Protein AF-A0A4Q7BMM9-F1 (afdb_monomer_lite)

Radius of gyration: 20.86 Å; chains: 1; bounding box: 57×29×46 Å

Secondary structure (DSSP, 8-state):
-----EEEEEEE--S-----TT-EEEEEEEEEEETTEEEEEEEEEEE----HHHHHHHHHHHHHGGG-

Sequence (68 aa):
LTTTQTHLNVQLNETALTAPLEKIMHLAKVNVYQDNQLIQSFDIEDEVHIEQASWFERLLEWLSSFFK

Foldseek 3Di:
DDDKDKDKDKAAPDPDPPDDDFDWDQGIKIFIDIPNHTPDIDTDTDGDDDPVVPVVVVVVVVVVVVVD

Structure (mmCIF, N/CA/C/O backbone):
data_AF-A0A4Q7BMM9-F1
#
_entry.id   AF-A0A4Q7BMM9-F1
#
loop_
_atom_site.group_PDB
_atom_site.id
_atom_site.type_symbol
_atom_site.label_atom_id
_atom_site.label_alt_id
_atom_site.label_comp_id
_atom_site.label_asym_id
_atom_site.label_entity_id
_atom_site.label_seq_id
_atom_site.pdbx_PDB_ins_code
_atom_site.Cartn_x
_atom_site.Cartn_y
_atom_site.Cartn_z
_atom_site.occupancy
_atom_site.B_iso_or_equiv
_atom_site.auth_seq_id
_atom_site.auth_comp_id
_atom_site.auth_asym_id
_atom_site.auth_atom_id
_atom_site.pdbx_PDB_model_num
ATOM 1 N N . LEU A 1 1 ? -28.678 19.275 16.148 1.00 45.81 1 LEU A N 1
ATOM 2 C CA . LEU A 1 1 ? -27.955 18.826 14.940 1.00 45.81 1 LEU A CA 1
ATOM 3 C C . LEU A 1 1 ? -26.787 17.994 15.426 1.00 45.81 1 LEU A C 1
ATOM 5 O O . LEU A 1 1 ? -25.904 18.539 16.071 1.00 45.81 1 LEU A O 1
ATOM 9 N N . THR A 1 2 ? -26.866 16.679 15.259 1.00 55.50 2 THR A N 1
ATOM 10 C CA . THR A 1 2 ? -25.807 15.755 15.671 1.00 55.50 2 THR A CA 1
ATOM 11 C C . THR A 1 2 ? -24.728 15.809 14.597 1.00 55.50 2 THR A C 1
ATOM 13 O O . THR A 1 2 ? -24.952 15.371 13.473 1.00 55.50 2 THR A O 1
ATOM 16 N N . THR A 1 3 ? -23.606 16.452 14.902 1.00 59.56 3 THR A N 1
ATOM 17 C CA . THR A 1 3 ? -22.494 16.617 13.963 1.00 59.56 3 THR A CA 1
ATOM 18 C C . THR A 1 3 ? -21.606 15.381 14.051 1.00 59.56 3 THR A C 1
ATOM 20 O O . THR A 1 3 ? -20.834 15.256 14.995 1.00 59.56 3 THR A O 1
ATOM 23 N N . THR A 1 4 ? -21.732 14.454 13.106 1.00 62.53 4 THR A N 1
ATOM 24 C CA . THR A 1 4 ? -20.863 13.269 13.017 1.00 62.53 4 THR A CA 1
ATOM 25 C C . THR A 1 4 ? -19.536 13.648 12.371 1.00 62.53 4 THR A C 1
ATOM 27 O O . THR A 1 4 ? -19.531 14.222 11.277 1.00 62.53 4 THR A O 1
ATOM 30 N N . GLN A 1 5 ? -18.412 13.327 13.011 1.00 68.38 5 GLN A N 1
ATOM 31 C CA . GLN A 1 5 ? -17.085 13.629 12.468 1.00 68.38 5 GLN A CA 1
ATOM 32 C C . GLN A 1 5 ? -16.553 12.416 11.711 1.00 68.38 5 GLN A C 1
ATOM 34 O O . GLN A 1 5 ? -16.203 11.400 12.307 1.00 68.38 5 GLN A O 1
ATOM 39 N N . THR A 1 6 ? -16.502 12.526 10.382 1.00 76.56 6 THR A N 1
ATOM 40 C CA . THR A 1 6 ? -15.951 11.480 9.511 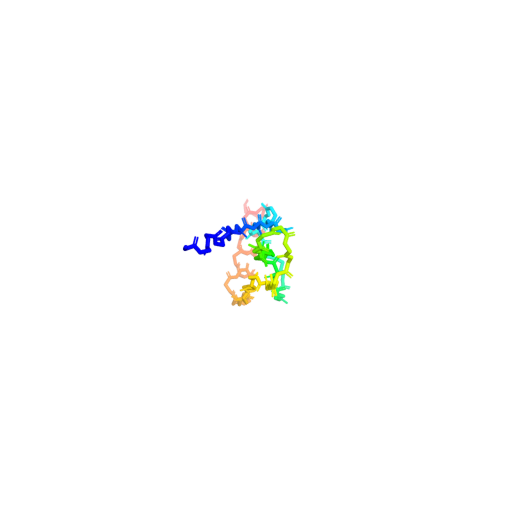1.00 76.56 6 THR A CA 1
ATOM 41 C C . THR A 1 6 ? -14.531 11.851 9.110 1.00 76.56 6 THR A C 1
ATOM 43 O O . THR A 1 6 ? -14.302 12.959 8.627 1.00 76.56 6 THR A O 1
ATOM 46 N N . HIS A 1 7 ? -13.586 10.934 9.290 1.00 77.00 7 HIS A N 1
ATOM 47 C CA . HIS A 1 7 ? -12.216 11.094 8.816 1.00 77.00 7 HIS A CA 1
ATOM 48 C C . HIS A 1 7 ? -11.741 9.847 8.072 1.00 77.00 7 HIS A C 1
ATOM 50 O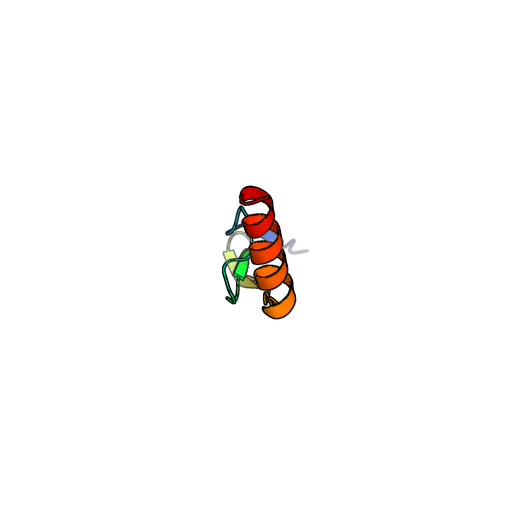 O . HIS A 1 7 ? -12.156 8.722 8.355 1.00 77.00 7 HIS A O 1
ATOM 56 N N . LEU A 1 8 ? -10.870 10.073 7.093 1.00 69.31 8 LEU A N 1
ATOM 57 C CA . LEU A 1 8 ? -10.273 9.034 6.265 1.00 69.31 8 LEU A CA 1
ATOM 58 C C . LEU A 1 8 ? -8.805 8.889 6.647 1.00 69.31 8 LEU A C 1
ATOM 60 O O . LEU A 1 8 ? -8.080 9.880 6.718 1.00 69.31 8 LEU A O 1
ATOM 64 N N . ASN A 1 9 ? -8.368 7.656 6.869 1.00 72.44 9 ASN A N 1
ATOM 65 C CA . ASN A 1 9 ? -6.960 7.320 7.003 1.00 72.44 9 ASN A CA 1
ATOM 66 C C . ASN A 1 9 ? -6.562 6.473 5.793 1.00 72.44 9 ASN A C 1
ATOM 68 O O . ASN A 1 9 ? -7.085 5.374 5.608 1.00 72.44 9 ASN A O 1
ATOM 72 N N . VAL A 1 10 ? -5.674 7.017 4.965 1.00 72.25 10 VAL A N 1
ATOM 73 C CA . VAL A 1 10 ? -5.154 6.358 3.766 1.00 72.25 10 VAL A CA 1
ATOM 74 C C . VAL A 1 10 ? -3.722 5.934 4.055 1.00 72.25 10 VAL A C 1
ATOM 76 O O . VAL A 1 10 ? -2.866 6.778 4.318 1.00 72.25 10 VAL A O 1
ATOM 79 N N . GLN A 1 11 ? -3.466 4.632 4.008 1.00 76.06 11 GLN A N 1
ATOM 80 C CA . GLN A 1 11 ? -2.135 4.057 4.171 1.00 76.06 11 GLN A CA 1
ATOM 81 C C . GLN A 1 11 ? -1.660 3.544 2.816 1.00 76.06 11 GLN A C 1
ATOM 83 O O . GLN A 1 11 ? -2.298 2.678 2.227 1.00 76.06 11 GLN A O 1
ATOM 88 N N . LEU A 1 12 ? -0.563 4.105 2.309 1.00 71.69 12 LEU A N 1
ATOM 89 C CA . LEU A 1 12 ? 0.118 3.604 1.115 1.00 71.69 12 LEU A CA 1
ATOM 90 C C . LEU A 1 12 ? 0.930 2.370 1.504 1.00 71.69 12 LEU A C 1
ATOM 92 O O . LEU A 1 12 ? 1.787 2.458 2.383 1.00 71.69 12 LEU A O 1
ATOM 96 N N . ASN A 1 13 ? 0.646 1.239 0.862 1.00 66.19 13 ASN A N 1
ATOM 97 C CA . ASN A 1 13 ? 1.312 -0.027 1.168 1.00 66.19 13 ASN A CA 1
ATOM 98 C C . ASN A 1 13 ? 2.556 -0.247 0.298 1.00 66.19 13 ASN A C 1
ATOM 100 O O . ASN A 1 13 ? 3.470 -0.943 0.728 1.00 66.19 13 ASN A O 1
ATOM 104 N N . GLU A 1 14 ? 2.618 0.374 -0.884 1.00 61.84 14 GLU A N 1
ATOM 105 C CA . GLU A 1 14 ? 3.709 0.182 -1.841 1.00 61.84 14 GLU A CA 1
ATOM 106 C C . GLU A 1 14 ? 4.389 1.510 -2.201 1.00 61.84 14 GLU A C 1
ATOM 108 O O . GLU A 1 14 ? 3.764 2.450 -2.694 1.00 61.84 14 GLU A O 1
ATOM 113 N N . THR A 1 15 ? 5.698 1.595 -1.946 1.00 58.19 15 THR A N 1
ATOM 114 C CA . THR A 1 15 ? 6.520 2.798 -2.183 1.00 58.19 15 THR A CA 1
ATOM 115 C C . THR A 1 15 ? 7.105 2.844 -3.596 1.00 58.19 15 THR A C 1
ATOM 117 O O . THR A 1 15 ? 7.613 3.881 -4.024 1.00 58.19 15 THR A O 1
ATOM 120 N N . ALA A 1 16 ? 7.067 1.725 -4.322 1.00 55.56 16 ALA A N 1
ATOM 121 C CA . ALA A 1 16 ? 7.678 1.588 -5.633 1.00 55.56 16 ALA A CA 1
ATOM 122 C C . ALA A 1 16 ? 6.644 1.095 -6.652 1.00 55.56 16 ALA A C 1
ATOM 124 O O . ALA A 1 16 ? 6.257 -0.066 -6.652 1.00 55.56 16 ALA A O 1
ATOM 125 N N . LEU A 1 17 ? 6.257 1.976 -7.579 1.00 54.12 17 LEU A N 1
ATOM 126 C CA . LEU A 1 17 ? 5.420 1.662 -8.749 1.00 54.12 17 LEU A CA 1
ATOM 127 C C . LEU A 1 17 ? 6.166 0.823 -9.809 1.00 54.12 17 LEU A C 1
ATOM 129 O O . LEU A 1 17 ? 5.752 0.744 -10.964 1.00 54.12 17 LEU A O 1
ATOM 133 N N . THR A 1 18 ? 7.308 0.229 -9.456 1.00 54.38 18 THR A N 1
ATOM 134 C CA . THR A 1 18 ? 7.958 -0.787 -10.283 1.00 54.38 18 THR A CA 1
ATOM 135 C C . THR A 1 18 ? 7.153 -2.067 -10.167 1.00 54.38 18 THR A C 1
ATOM 137 O O . THR A 1 18 ? 7.358 -2.851 -9.244 1.00 54.38 18 THR A O 1
ATOM 140 N N . ALA A 1 1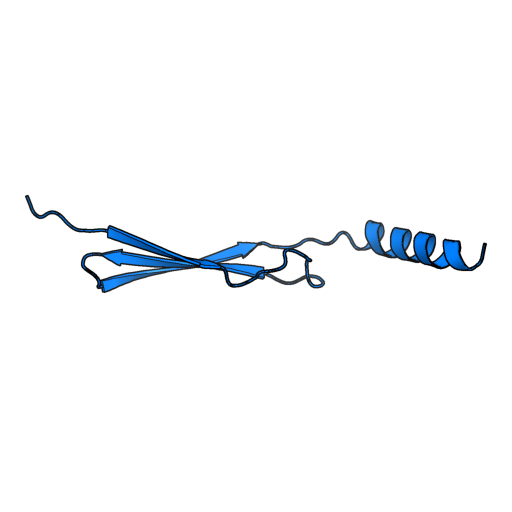9 ? 6.230 -2.232 -11.109 1.00 52.38 19 ALA A N 1
ATOM 141 C CA . ALA A 1 19 ? 5.420 -3.419 -11.313 1.00 52.38 19 ALA A CA 1
ATOM 142 C C . ALA A 1 19 ? 6.218 -4.719 -11.074 1.00 52.38 19 ALA A C 1
ATOM 144 O O . ALA A 1 19 ? 7.112 -5.039 -11.867 1.00 52.38 19 ALA A O 1
ATOM 145 N N . PRO A 1 20 ? 5.917 -5.499 -10.020 1.00 50.59 20 PRO A N 1
ATOM 146 C CA . PRO A 1 20 ? 6.329 -6.884 -9.978 1.00 50.59 20 PRO A CA 1
ATOM 147 C C . PRO A 1 20 ? 5.527 -7.658 -11.028 1.00 50.59 20 PRO A C 1
ATOM 149 O O . PRO A 1 20 ? 4.353 -7.384 -11.265 1.00 50.59 20 PRO A O 1
ATOM 152 N N . LEU A 1 21 ? 6.198 -8.620 -11.657 1.00 52.81 21 LEU A N 1
ATOM 153 C CA . LEU A 1 21 ? 5.673 -9.510 -12.693 1.00 52.81 21 LEU A CA 1
ATOM 154 C C . LEU A 1 21 ? 4.256 -10.009 -12.340 1.00 52.81 21 LEU A C 1
ATOM 156 O O . LEU A 1 21 ? 4.114 -10.744 -11.364 1.00 52.81 21 LEU A O 1
ATOM 160 N N . GLU A 1 22 ? 3.258 -9.572 -13.122 1.00 54.84 22 GLU A N 1
ATOM 161 C CA . GLU A 1 22 ? 1.846 -10.007 -13.129 1.00 54.84 22 GLU A CA 1
ATOM 162 C C . GLU A 1 22 ? 1.269 -10.386 -11.750 1.00 54.84 22 GLU A C 1
ATOM 164 O O . GLU A 1 22 ? 1.102 -11.564 -11.423 1.00 54.84 22 GLU A O 1
ATOM 169 N N . LYS A 1 23 ? 0.941 -9.386 -10.922 1.00 58.16 23 LYS A N 1
ATOM 170 C CA . LYS A 1 23 ? 0.172 -9.578 -9.681 1.00 58.16 23 LYS A CA 1
ATOM 171 C C . LYS A 1 23 ? -0.797 -8.424 -9.443 1.00 58.16 23 LYS A C 1
ATOM 173 O O . LYS A 1 23 ? -0.528 -7.294 -9.841 1.00 58.16 23 LYS A O 1
ATOM 178 N N . ILE A 1 24 ? -1.889 -8.722 -8.735 1.00 64.50 24 ILE A N 1
ATOM 179 C CA . ILE A 1 24 ? -2.776 -7.714 -8.143 1.00 64.50 24 ILE A CA 1
ATOM 180 C C . ILE A 1 24 ? -1.961 -6.955 -7.092 1.00 64.50 24 ILE A C 1
ATOM 182 O O . ILE A 1 24 ? -1.466 -7.561 -6.137 1.00 64.50 24 ILE A O 1
ATOM 186 N N . MET A 1 25 ? -1.774 -5.649 -7.291 1.00 66.50 25 MET A N 1
ATOM 187 C CA . MET A 1 25 ? -1.044 -4.805 -6.346 1.00 66.50 25 MET A CA 1
ATOM 188 C C . MET A 1 25 ? -2.022 -4.111 -5.406 1.00 66.50 25 MET A C 1
ATOM 190 O O . MET A 1 25 ? -2.857 -3.333 -5.855 1.00 66.50 25 MET A O 1
ATOM 194 N N . HIS A 1 26 ? -1.880 -4.329 -4.099 1.00 69.00 26 HIS A N 1
ATOM 195 C CA . HIS A 1 26 ? -2.621 -3.577 -3.085 1.00 69.00 26 HIS A CA 1
ATOM 196 C C . HIS A 1 26 ? -1.916 -2.233 -2.841 1.00 69.00 26 HIS A C 1
ATOM 198 O O . HIS A 1 26 ? -1.050 -2.127 -1.977 1.00 69.00 26 HIS A O 1
ATOM 204 N N . LEU A 1 27 ? -2.259 -1.209 -3.624 1.00 73.75 27 LEU A N 1
ATOM 205 C CA . LEU A 1 27 ? -1.599 0.101 -3.632 1.00 73.75 27 LEU A CA 1
ATOM 206 C C . LEU A 1 27 ? -1.773 0.865 -2.316 1.00 73.75 27 LEU A C 1
ATOM 208 O O . LEU A 1 27 ? -0.831 1.467 -1.791 1.00 73.75 27 LEU A O 1
ATOM 212 N N . ALA A 1 28 ? -2.992 0.864 -1.783 1.00 76.62 28 ALA A N 1
ATOM 213 C CA . ALA A 1 28 ? -3.308 1.594 -0.568 1.00 76.62 28 ALA A CA 1
ATOM 214 C C . ALA A 1 28 ? -4.497 0.984 0.163 1.00 76.62 28 ALA A C 1
ATOM 216 O O . ALA A 1 28 ? -5.444 0.510 -0.454 1.00 76.62 28 ALA A O 1
ATOM 217 N N . LYS A 1 29 ? -4.475 1.070 1.489 1.00 83.38 29 LYS A N 1
ATOM 218 C CA . LYS A 1 29 ? -5.595 0.711 2.348 1.00 83.38 29 LYS A CA 1
ATOM 219 C C . LYS A 1 29 ? -6.296 1.965 2.838 1.00 83.38 29 LYS A C 1
ATOM 221 O O . LYS A 1 29 ? -5.668 2.852 3.422 1.00 83.38 29 LYS A O 1
ATOM 226 N N . VAL A 1 30 ? -7.605 2.029 2.632 1.00 82.19 30 VAL A N 1
ATOM 227 C CA . VAL A 1 30 ? -8.437 3.139 3.089 1.00 82.19 30 VAL A CA 1
ATOM 228 C C . VAL A 1 30 ? -9.270 2.678 4.270 1.00 82.19 30 VAL A C 1
ATOM 230 O O . VAL A 1 30 ? -10.056 1.739 4.174 1.00 82.19 30 VAL A O 1
ATOM 233 N N . ASN A 1 31 ? -9.113 3.367 5.393 1.00 83.06 31 ASN A N 1
ATOM 234 C CA . ASN A 1 31 ? -9.901 3.159 6.597 1.00 83.06 31 ASN A CA 1
ATOM 235 C C . ASN A 1 31 ? -10.786 4.385 6.830 1.00 83.06 31 ASN A C 1
ATOM 237 O O . ASN A 1 31 ? -10.295 5.513 6.927 1.00 83.06 31 ASN A O 1
ATOM 241 N N . VAL A 1 32 ? -12.093 4.160 6.920 1.00 83.19 32 VAL A N 1
ATOM 242 C CA . VAL A 1 32 ? -13.096 5.198 7.159 1.00 83.19 32 VAL A CA 1
ATOM 243 C C . VAL A 1 32 ? -13.532 5.127 8.609 1.00 83.19 32 VAL A C 1
ATOM 245 O O . VAL A 1 32 ? -14.041 4.100 9.064 1.00 83.19 32 VAL A O 1
ATOM 248 N N . TYR A 1 33 ? -13.373 6.236 9.318 1.00 84.06 33 TYR A N 1
ATOM 249 C CA . TYR A 1 33 ? -13.765 6.354 10.710 1.00 84.06 33 TYR A CA 1
ATOM 250 C C . TYR A 1 33 ? -14.868 7.391 10.859 1.00 84.06 33 TYR A C 1
ATOM 252 O O . TYR A 1 33 ? -14.796 8.476 10.281 1.00 84.06 33 TYR A O 1
ATOM 260 N N . GLN A 1 34 ? -15.860 7.073 11.680 1.00 77.12 34 GLN A N 1
ATOM 261 C CA . GLN A 1 34 ? -16.867 8.014 12.148 1.00 77.12 34 GLN A CA 1
ATOM 262 C C . GLN A 1 34 ? -16.831 8.014 13.669 1.00 77.12 34 GLN A C 1
ATOM 264 O O . GLN A 1 34 ? -16.851 6.952 14.283 1.00 77.12 34 GLN A O 1
ATOM 269 N N . ASP A 1 35 ? -16.710 9.197 14.266 1.00 84.31 35 ASP A N 1
ATOM 270 C CA . ASP A 1 35 ? -16.643 9.365 15.722 1.00 84.31 35 ASP A CA 1
ATOM 271 C C . ASP A 1 35 ? -15.561 8.465 16.367 1.00 84.31 35 ASP A C 1
ATOM 273 O O . ASP A 1 35 ? -15.754 7.845 17.409 1.00 84.31 35 ASP A O 1
ATOM 277 N N . ASN A 1 36 ? -14.404 8.373 15.698 1.00 82.06 36 ASN A N 1
ATOM 278 C CA . ASN A 1 36 ? -13.257 7.513 16.030 1.00 82.06 36 ASN A CA 1
ATOM 279 C C . ASN A 1 36 ? -13.509 5.995 15.982 1.00 82.06 36 ASN A C 1
ATOM 281 O O . ASN A 1 36 ? -12.610 5.219 16.312 1.00 82.06 36 ASN A O 1
ATOM 285 N N . GLN A 1 37 ? -14.669 5.548 15.507 1.00 80.81 37 GLN A N 1
ATOM 286 C CA . GLN A 1 37 ? -14.959 4.142 15.262 1.00 80.81 37 GLN A CA 1
ATOM 287 C C . GLN A 1 37 ? -14.743 3.802 13.785 1.00 80.81 37 GLN A C 1
ATOM 289 O O . GLN A 1 37 ? -15.234 4.501 12.900 1.00 80.81 37 GLN A O 1
ATOM 294 N N . LEU A 1 38 ? -14.008 2.720 13.508 1.00 84.62 38 LEU A N 1
ATOM 295 C CA . LEU A 1 38 ? -13.857 2.198 12.149 1.00 84.62 38 LEU A CA 1
ATOM 296 C C . LEU A 1 38 ? -15.215 1.680 11.666 1.00 84.62 38 LEU A C 1
ATOM 298 O O . LEU A 1 38 ? -15.776 0.770 12.277 1.00 84.62 38 LEU A O 1
ATOM 302 N N . ILE A 1 39 ? -15.725 2.250 10.577 1.00 88.19 39 ILE A N 1
ATOM 303 C CA . ILE A 1 39 ? -17.013 1.861 9.986 1.00 88.19 39 ILE A CA 1
ATOM 304 C C . ILE A 1 39 ? -16.851 1.142 8.649 1.00 88.19 39 ILE A C 1
ATOM 306 O O . ILE A 1 39 ? -17.739 0.387 8.260 1.00 88.19 39 ILE A O 1
ATOM 310 N N . GLN A 1 40 ? -15.733 1.363 7.948 1.00 79.50 40 GLN A N 1
ATOM 311 C CA . GLN A 1 40 ? -15.442 0.696 6.685 1.00 79.50 40 GLN A CA 1
ATOM 312 C C . GLN A 1 40 ? -13.937 0.622 6.419 1.00 79.50 40 GLN A C 1
ATOM 314 O O . GLN A 1 40 ? -13.189 1.534 6.777 1.00 79.50 40 GLN A O 1
ATOM 319 N N . SER A 1 41 ? -13.506 -0.448 5.755 1.00 84.06 41 SER A N 1
ATOM 320 C CA . SER A 1 41 ? -12.142 -0.605 5.252 1.00 84.06 41 SER A CA 1
ATOM 321 C C . SER A 1 41 ? -12.184 -1.219 3.857 1.00 84.06 41 SER A C 1
ATOM 323 O O . SER A 1 41 ? -12.942 -2.160 3.631 1.00 84.06 41 SER A O 1
ATOM 325 N N . PHE A 1 42 ? -11.410 -0.674 2.925 1.00 81.25 42 PHE A N 1
ATOM 326 C CA . PHE A 1 42 ? -11.260 -1.239 1.586 1.00 81.25 42 PHE A CA 1
ATOM 327 C C . PHE A 1 42 ? -9.850 -1.007 1.053 1.00 81.25 42 PHE A C 1
ATOM 329 O O . PHE A 1 42 ? -9.191 -0.020 1.399 1.00 81.25 42 PHE A O 1
ATOM 336 N N . ASP A 1 43 ? -9.409 -1.927 0.206 1.00 81.19 43 ASP A N 1
ATOM 337 C CA . ASP A 1 43 ? -8.116 -1.874 -0.459 1.00 81.19 43 ASP A CA 1
ATOM 338 C C . ASP A 1 43 ? -8.282 -1.271 -1.863 1.00 81.19 43 ASP A C 1
ATOM 340 O O . ASP A 1 43 ? -9.262 -1.522 -2.566 1.00 81.19 43 ASP A O 1
ATOM 344 N N . ILE A 1 44 ? -7.341 -0.411 -2.244 1.00 76.12 44 ILE A N 1
ATOM 345 C CA . ILE A 1 44 ? -7.190 0.112 -3.598 1.00 76.12 44 ILE A CA 1
ATOM 346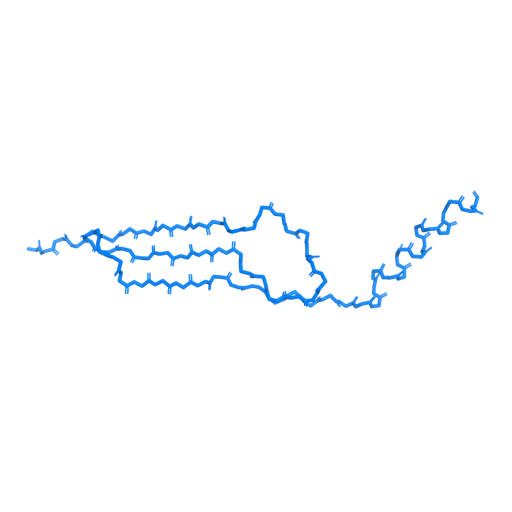 C C . ILE A 1 44 ? -6.223 -0.823 -4.307 1.00 76.12 44 ILE A C 1
ATOM 348 O O . ILE A 1 44 ? -5.052 -0.912 -3.929 1.00 76.12 44 ILE A O 1
ATOM 352 N N . GLU A 1 45 ? -6.730 -1.512 -5.318 1.00 75.00 45 GLU A N 1
ATOM 353 C CA . GLU A 1 45 ? -5.996 -2.506 -6.090 1.00 75.00 45 GLU A CA 1
ATOM 354 C C . GLU A 1 45 ? -5.795 -2.027 -7.527 1.00 75.00 45 GLU A C 1
ATOM 356 O O . GLU A 1 45 ? -6.655 -1.338 -8.078 1.00 75.00 45 GLU A O 1
ATOM 361 N N . ASP A 1 46 ? -4.664 -2.395 -8.124 1.00 65.56 46 ASP A N 1
ATOM 362 C CA . ASP A 1 46 ? -4.394 -2.187 -9.547 1.00 65.56 46 ASP A CA 1
ATOM 363 C C . ASP A 1 46 ? -3.979 -3.507 -10.202 1.00 65.56 46 ASP A C 1
ATOM 365 O O . ASP A 1 46 ? -3.189 -4.282 -9.645 1.00 65.56 46 ASP A O 1
ATOM 369 N N . GLU A 1 47 ? -4.549 -3.774 -11.375 1.00 57.41 47 GLU A N 1
ATOM 370 C CA . GLU A 1 47 ? -4.266 -4.969 -12.162 1.00 57.41 47 GLU A CA 1
ATOM 371 C C . GLU A 1 47 ? -3.200 -4.623 -13.201 1.00 57.41 47 GLU A C 1
ATOM 373 O O . GLU A 1 47 ? -3.464 -3.994 -14.227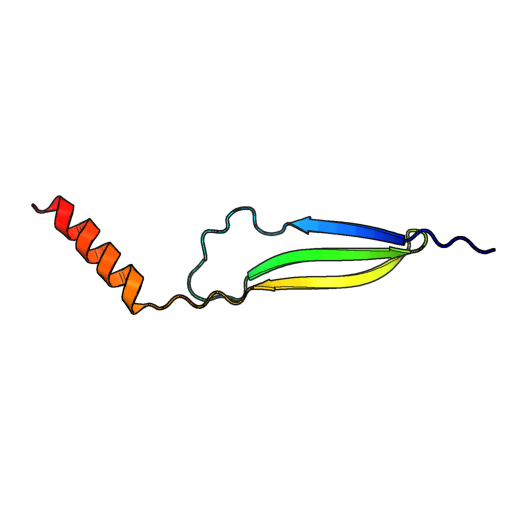 1.00 57.41 47 GLU A O 1
ATOM 378 N N . VAL A 1 48 ? -1.962 -5.027 -12.924 1.00 58.12 48 VAL A N 1
ATOM 379 C CA . VAL A 1 48 ? -0.842 -4.735 -13.816 1.00 58.12 48 VAL A CA 1
ATOM 380 C C . VAL A 1 48 ? -0.774 -5.773 -14.936 1.00 58.12 48 VAL A C 1
ATOM 382 O O . VAL A 1 48 ? -0.215 -6.858 -14.768 1.00 58.12 48 VAL A O 1
ATOM 385 N N . HIS A 1 49 ? -1.297 -5.413 -16.108 1.00 55.31 49 HIS A N 1
ATOM 386 C CA . HIS A 1 49 ? -1.141 -6.178 -17.348 1.00 55.31 49 HIS A CA 1
ATOM 387 C C . HIS A 1 49 ? 0.209 -5.847 -17.995 1.00 55.31 49 HIS A C 1
ATOM 389 O O . HIS A 1 49 ? 0.362 -4.811 -18.641 1.00 55.31 49 HIS A 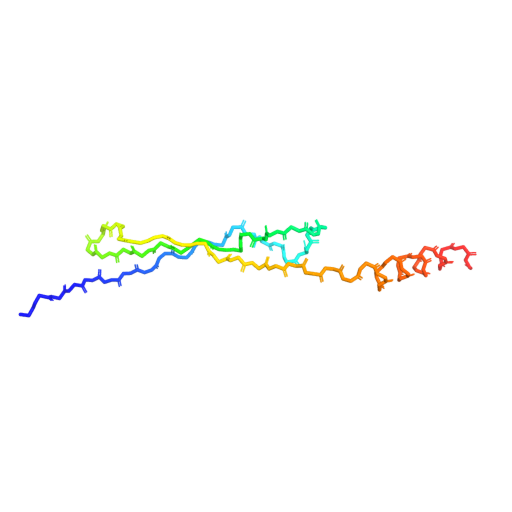O 1
ATOM 395 N N . ILE A 1 50 ? 1.216 -6.708 -17.820 1.00 57.50 50 ILE A N 1
ATOM 396 C CA . ILE A 1 50 ? 2.480 -6.572 -18.554 1.00 57.50 50 ILE A CA 1
ATOM 397 C C . ILE A 1 50 ? 2.338 -7.309 -19.887 1.00 57.50 50 ILE A C 1
ATOM 399 O O . ILE A 1 50 ? 2.395 -8.534 -19.930 1.00 57.50 50 ILE A O 1
ATOM 403 N N . GLU A 1 51 ? 2.208 -6.581 -20.998 1.00 57.00 51 GLU A N 1
ATOM 404 C CA . GLU A 1 51 ? 2.339 -7.170 -22.336 1.00 57.00 51 GLU A CA 1
ATOM 405 C C . GLU A 1 51 ? 3.770 -7.718 -22.509 1.00 57.00 51 GLU A C 1
ATOM 407 O O . GLU A 1 51 ? 4.710 -6.987 -22.833 1.00 57.00 51 GLU A O 1
ATOM 412 N N . GLN A 1 52 ? 3.960 -9.015 -22.238 1.00 54.62 52 GLN A N 1
ATOM 413 C CA . GLN A 1 52 ? 5.274 -9.673 -22.181 1.00 54.62 52 GLN A CA 1
ATOM 414 C C . GLN A 1 52 ? 6.128 -9.472 -23.442 1.00 54.62 52 GLN A C 1
ATOM 416 O O . GLN A 1 52 ? 7.351 -9.410 -23.346 1.00 54.62 52 GLN A O 1
ATOM 421 N N . ALA A 1 53 ? 5.510 -9.307 -24.613 1.00 56.66 53 ALA A N 1
ATOM 422 C CA . ALA A 1 53 ? 6.232 -9.128 -25.870 1.00 56.66 53 ALA A CA 1
ATOM 423 C C . ALA A 1 53 ? 7.121 -7.867 -25.883 1.00 56.66 53 ALA A C 1
ATOM 425 O O . ALA A 1 53 ? 8.253 -7.915 -26.351 1.00 56.66 53 ALA A O 1
ATOM 426 N N . SER A 1 54 ? 6.667 -6.753 -25.297 1.00 65.50 54 SER A N 1
ATOM 427 C CA . SER A 1 54 ? 7.325 -5.446 -25.470 1.00 65.50 54 SER A CA 1
ATOM 428 C C . SER A 1 54 ? 8.602 -5.274 -24.637 1.00 65.50 54 SER A C 1
ATOM 430 O O . SER A 1 54 ? 9.520 -4.558 -25.037 1.00 65.50 54 SER A O 1
ATOM 432 N N . TRP A 1 55 ? 8.702 -5.913 -23.467 1.00 69.19 55 TRP A N 1
ATOM 433 C CA . TRP A 1 55 ? 9.821 -5.674 -22.545 1.00 69.19 55 TRP A CA 1
ATOM 434 C C . TRP A 1 55 ? 10.946 -6.709 -22.656 1.00 69.19 55 TRP A C 1
ATOM 436 O O . TRP A 1 55 ? 12.109 -6.332 -22.512 1.00 69.19 55 TRP A O 1
ATOM 446 N N . PHE A 1 56 ? 10.639 -7.979 -22.952 1.00 71.50 56 PHE A N 1
ATOM 447 C CA . PHE A 1 56 ? 11.668 -8.996 -23.209 1.00 71.50 56 PHE A CA 1
ATOM 448 C C . PHE A 1 56 ? 12.479 -8.651 -24.464 1.00 71.50 56 PHE A C 1
ATOM 450 O O . PHE A 1 56 ? 13.703 -8.770 -24.452 1.00 71.50 56 PHE A O 1
ATOM 457 N N . GLU A 1 57 ? 11.819 -8.156 -25.515 1.00 70.81 57 GLU A N 1
ATOM 458 C CA . GLU A 1 57 ? 12.483 -7.669 -26.730 1.00 70.81 57 GLU A CA 1
ATOM 459 C C . GLU A 1 57 ? 13.425 -6.496 -26.419 1.00 70.81 57 GLU A C 1
ATOM 461 O O . GLU A 1 57 ? 14.611 -6.552 -26.744 1.00 70.81 57 GLU A O 1
ATOM 466 N N . ARG A 1 58 ? 12.948 -5.485 -25.679 1.00 76.81 58 ARG A N 1
ATOM 467 C CA . ARG A 1 58 ? 13.769 -4.339 -25.242 1.00 76.81 58 ARG A CA 1
ATOM 468 C C . ARG A 1 58 ? 14.938 -4.746 -24.342 1.00 76.81 58 ARG A C 1
ATOM 470 O O . ARG A 1 58 ? 16.006 -4.141 -24.411 1.00 76.81 58 ARG A O 1
ATOM 477 N N . LEU A 1 59 ? 14.761 -5.769 -23.505 1.00 79.31 59 LEU A N 1
ATOM 478 C CA . LEU A 1 59 ? 15.826 -6.316 -22.664 1.00 79.31 59 LEU A CA 1
ATOM 479 C C . LEU A 1 59 ? 16.910 -6.996 -23.508 1.00 79.31 59 LEU A C 1
ATOM 481 O O . LEU A 1 59 ? 18.095 -6.798 -23.245 1.00 79.31 59 LEU A O 1
ATOM 485 N N . LEU A 1 60 ? 16.525 -7.774 -24.524 1.00 82.62 60 LEU A N 1
ATOM 486 C CA . LEU A 1 60 ? 17.470 -8.416 -25.440 1.00 82.62 60 LEU A CA 1
ATOM 487 C C . LEU A 1 60 ? 18.213 -7.386 -26.299 1.00 82.62 60 LEU A C 1
ATOM 489 O O . LEU A 1 60 ? 19.425 -7.509 -26.471 1.00 82.62 60 LEU A O 1
ATOM 493 N N . GLU A 1 61 ? 17.533 -6.338 -26.771 1.00 81.75 61 GLU A N 1
ATOM 494 C CA . GLU A 1 61 ? 18.173 -5.210 -27.459 1.00 81.75 61 GLU A CA 1
ATOM 495 C C . GLU A 1 61 ? 19.190 -4.501 -26.554 1.00 81.75 61 GLU A C 1
ATOM 497 O O . GLU A 1 61 ? 20.335 -4.284 -26.962 1.00 81.75 61 GLU A O 1
ATOM 502 N N . TRP A 1 62 ? 18.821 -4.212 -25.303 1.00 83.75 62 TRP A N 1
ATOM 503 C CA . TRP A 1 62 ? 19.733 -3.641 -24.313 1.00 83.75 62 TRP A CA 1
ATOM 504 C C . TRP A 1 62 ? 20.930 -4.565 -24.031 1.00 83.75 62 TRP A C 1
ATOM 506 O O . TRP A 1 62 ? 22.068 -4.102 -24.056 1.00 83.75 62 TRP A O 1
ATOM 516 N N . LEU A 1 63 ? 20.720 -5.874 -23.853 1.00 79.62 63 LEU A N 1
ATOM 517 C CA . LEU A 1 63 ? 21.806 -6.849 -23.671 1.00 79.62 63 LEU A CA 1
ATOM 518 C C . LEU A 1 63 ? 22.734 -6.916 -24.893 1.00 79.62 63 LEU A C 1
ATOM 520 O O . LEU A 1 63 ? 23.953 -6.992 -24.740 1.00 79.62 63 LEU A O 1
ATOM 524 N N . SER A 1 64 ? 22.174 -6.843 -26.103 1.00 80.50 64 SER A N 1
ATOM 525 C CA . SER A 1 64 ? 22.944 -6.868 -27.352 1.00 80.50 64 SER A CA 1
ATOM 526 C C . SER A 1 64 ? 23.869 -5.658 -27.503 1.00 80.50 64 SER A C 1
ATOM 528 O O . SER A 1 64 ? 24.912 -5.761 -28.146 1.00 80.50 64 SER A O 1
ATOM 530 N N . SER A 1 65 ? 23.532 -4.532 -26.861 1.00 82.62 65 SER A N 1
ATOM 531 C CA . SER A 1 65 ? 24.350 -3.317 -26.885 1.00 82.62 65 SER A CA 1
ATOM 532 C C . SER A 1 65 ? 25.705 -3.477 -26.186 1.00 82.62 65 SER A C 1
ATOM 534 O O . SER A 1 65 ? 26.634 -2.749 -26.518 1.00 82.62 65 SER A O 1
ATOM 536 N N . PHE A 1 66 ? 25.856 -4.451 -25.280 1.00 81.69 66 PHE A N 1
ATOM 537 C CA . PHE A 1 66 ? 27.129 -4.727 -24.601 1.00 81.69 66 PHE A CA 1
ATOM 538 C C . PHE A 1 66 ? 28.099 -5.578 -25.424 1.00 81.69 66 PHE A C 1
ATOM 540 O O . PHE A 1 66 ? 29.285 -5.625 -25.108 1.00 81.69 66 PHE A O 1
ATOM 547 N N . PHE A 1 67 ? 27.610 -6.261 -26.461 1.00 79.44 67 PHE A N 1
ATOM 548 C CA . PHE A 1 67 ? 28.419 -7.112 -27.340 1.00 79.44 67 PHE A CA 1
ATOM 549 C C . PHE A 1 67 ? 28.714 -6.446 -28.693 1.00 79.44 67 PHE A C 1
ATOM 551 O O . PHE A 1 67 ? 29.117 -7.126 -29.639 1.00 79.44 67 PHE A O 1
ATOM 558 N N . LYS A 1 68 ? 28.493 -5.129 -28.784 1.00 55.44 68 LYS A N 1
ATOM 559 C CA . LYS A 1 68 ? 28.692 -4.305 -29.977 1.00 55.44 68 LYS A CA 1
ATOM 560 C C . LYS A 1 68 ? 29.907 -3.393 -29.844 1.00 55.44 68 LYS A C 1
ATOM 562 O O . LYS A 1 68 ? 30.218 -2.988 -28.704 1.00 55.44 68 LYS A O 1
#

pLDDT: mean 70.14, std 11.33, range [45.81, 88.19]